Protein AF-A0A1A0KS79-F1 (afdb_monomer)

Secondary structure (DSSP, 8-state):
-----------SS--EEESSSHHHHHHHHHT--HHHHHTT-----HHHHTSS-THHHHHHHHHHTT-B-TTSPBP-EEEEE-SS-TT-EEEEE-----SS---S--S--PPP-------TTT-HHHHHHHHHTT-----

Solvent-accessible surface area (backbone atoms only — not comparable to full-atom values): 9026 Å² total; per-residue (Å²): 137,92,82,89,75,84,75,78,70,63,77,94,77,74,50,59,44,50,57,66,40,71,69,39,34,57,48,43,69,73,61,58,42,67,69,36,60,80,68,68,51,88,73,76,49,64,67,57,67,33,41,90,59,62,66,56,60,50,43,49,50,64,65,53,67,80,48,64,46,96,86,73,42,66,50,43,29,40,32,41,59,36,67,89,39,94,90,38,74,43,78,49,75,60,66,56,66,87,70,93,67,95,61,99,62,53,44,86,80,66,70,77,96,72,73,83,85,61,59,46,98,80,24,62,69,56,40,51,51,30,62,76,67,76,54,84,82,90,132

Sequence (139 aa):
MISDSSSSSEPTHGWFIDIEAASSLSAIARYAPIALVERGLREVTVAELRGGERWLTTAISTRIWQITLDDDSLAHGIAYGSRHGSEWDCWAIWLRRTGLAHTSNGLVTSADPGVEVLPPPINPALQAILTAYDLTVSW

pLDDT: mean 76.84, std 19.23, range [26.8, 94.25]

Nearest PDB structures (foldseek):
  8hkz-assembly1_L47A  TM=1.699E-01  e=6.341E+00  Sulfolobus acidocaldarius DSM 639

Foldseek 3Di:
DDDDDDDPPDPPDFAAAACQPPVNQVVCLVVPQVVCVVVVNNGDHLPNVQDPDCVRLVSSFVSCQPDQDPVRHGGQFHKHAHNVDRPDIDTDGDFDQPDDDPDPDTHPDDDDPDDPPDDCVVVVVVVVVCVVVVHDDDD

Mean predicted aligned error: 13.04 Å

Radius of gyration: 19.8 Å; Cα contacts (8 Å, |Δi|>4): 127; chains: 1; bounding box: 38×39×53 Å

Structure (mmCIF, N/CA/C/O backbone):
data_AF-A0A1A0KS79-F1
#
_entry.id   AF-A0A1A0KS79-F1
#
loop_
_atom_site.group_PDB
_atom_site.id
_atom_site.type_symbol
_atom_site.label_atom_id
_atom_site.label_alt_id
_atom_site.label_comp_id
_atom_site.label_asym_id
_atom_site.label_entity_id
_atom_site.label_seq_id
_atom_site.pdbx_PDB_ins_code
_atom_site.Cartn_x
_atom_site.Cartn_y
_atom_site.Cartn_z
_atom_site.occupancy
_atom_site.B_iso_or_equiv
_atom_site.auth_seq_id
_atom_site.auth_comp_id
_atom_site.auth_asym_id
_atom_site.auth_atom_id
_atom_site.pdbx_PDB_model_num
ATOM 1 N N . MET A 1 1 ? 2.526 -25.083 -32.896 1.00 29.92 1 MET A N 1
ATOM 2 C CA . MET A 1 1 ? 3.170 -23.903 -33.504 1.00 29.92 1 MET A CA 1
ATOM 3 C C . MET A 1 1 ? 3.365 -22.917 -32.370 1.00 29.92 1 MET A C 1
ATOM 5 O O . MET A 1 1 ? 2.388 -22.569 -31.726 1.00 29.92 1 MET A O 1
ATOM 9 N N . ILE A 1 2 ? 4.623 -22.675 -32.013 1.00 31.41 2 ILE A N 1
ATOM 10 C CA . ILE A 1 2 ? 5.057 -21.961 -30.808 1.00 31.41 2 ILE A CA 1
ATOM 11 C C . ILE A 1 2 ? 4.935 -20.457 -31.074 1.00 31.41 2 ILE A C 1
ATOM 13 O O . ILE A 1 2 ? 5.391 -19.983 -32.113 1.00 31.41 2 ILE A O 1
ATOM 17 N N . SER A 1 3 ? 4.328 -19.717 -30.152 1.00 26.80 3 SER A N 1
ATOM 18 C CA . SER A 1 3 ? 4.506 -18.270 -30.043 1.00 26.80 3 SER A CA 1
ATOM 19 C C . SER A 1 3 ? 4.800 -17.978 -28.582 1.00 26.80 3 SER A C 1
ATOM 21 O O . SER A 1 3 ? 3.937 -18.092 -27.717 1.00 26.80 3 SER A O 1
ATOM 23 N N . ASP A 1 4 ? 6.088 -17.755 -28.369 1.00 31.94 4 ASP A N 1
ATOM 24 C CA . ASP A 1 4 ? 6.752 -17.364 -27.142 1.00 31.94 4 ASP A CA 1
ATOM 25 C C . ASP A 1 4 ? 6.547 -15.853 -26.972 1.00 31.94 4 ASP A C 1
ATOM 27 O O . ASP A 1 4 ? 6.938 -15.074 -27.845 1.00 31.94 4 ASP A O 1
ATOM 31 N N . SER A 1 5 ? 5.864 -15.459 -25.900 1.00 33.66 5 SER A N 1
ATOM 32 C CA . SER A 1 5 ? 5.668 -14.065 -25.504 1.00 33.66 5 SER A CA 1
ATOM 33 C C . SER A 1 5 ? 6.207 -13.941 -24.087 1.00 33.66 5 SER A C 1
ATOM 35 O O . SER A 1 5 ? 5.586 -14.424 -23.140 1.00 33.66 5 SER A O 1
ATOM 37 N N . SER A 1 6 ? 7.396 -13.350 -23.996 1.00 32.66 6 SER A N 1
ATOM 38 C CA . SER A 1 6 ? 8.230 -13.189 -22.811 1.00 32.66 6 SER A CA 1
ATOM 39 C C . SER A 1 6 ? 7.435 -12.801 -21.569 1.00 32.66 6 SER A C 1
ATOM 41 O O . SER A 1 6 ? 6.722 -11.796 -21.543 1.00 32.66 6 SER A O 1
ATOM 43 N N . SER A 1 7 ? 7.561 -13.642 -20.543 1.00 34.69 7 SER A N 1
ATOM 44 C CA . SER A 1 7 ? 6.904 -13.475 -19.260 1.00 34.69 7 SER A CA 1
ATOM 45 C C . SER A 1 7 ? 7.482 -12.269 -18.527 1.00 34.69 7 SER A C 1
ATOM 47 O O . SER A 1 7 ? 8.639 -12.298 -18.111 1.00 34.69 7 SER A O 1
ATOM 49 N N . SER A 1 8 ? 6.650 -11.260 -18.270 1.00 33.38 8 SER A N 1
ATOM 50 C CA . SER A 1 8 ? 6.844 -10.408 -17.100 1.00 33.38 8 SER A CA 1
ATOM 51 C C . SER A 1 8 ? 6.959 -11.336 -15.891 1.00 33.38 8 SER A C 1
ATOM 53 O O . SER A 1 8 ? 6.011 -12.059 -15.578 1.00 33.38 8 SER A O 1
ATOM 55 N N . SER A 1 9 ? 8.133 -11.383 -15.271 1.00 37.31 9 SER A N 1
ATOM 56 C CA . SER A 1 9 ? 8.453 -12.208 -14.107 1.00 37.31 9 SER A CA 1
ATOM 57 C C . SER A 1 9 ? 7.722 -11.692 -12.866 1.00 37.31 9 SER A C 1
ATOM 59 O O . SER A 1 9 ? 8.321 -11.214 -11.903 1.00 37.31 9 SER A O 1
ATOM 61 N N . GLU A 1 10 ? 6.396 -11.800 -12.875 1.00 38.78 10 GLU A N 1
ATOM 62 C CA . GLU A 1 10 ? 5.644 -11.850 -11.634 1.00 38.78 10 GLU A CA 1
ATOM 63 C C . GLU A 1 10 ? 6.128 -13.069 -10.839 1.00 38.78 10 GLU A C 1
ATOM 65 O O . GLU A 1 10 ? 6.446 -14.115 -11.425 1.00 38.78 10 GLU A O 1
ATOM 70 N N . PRO A 1 11 ? 6.254 -12.957 -9.509 1.00 38.28 11 PRO A N 1
ATOM 71 C CA . PRO A 1 11 ? 6.691 -14.080 -8.703 1.00 38.28 11 PRO A CA 1
ATOM 72 C C . PRO A 1 11 ? 5.736 -15.257 -8.928 1.00 38.28 11 PRO A C 1
ATOM 74 O O . PRO A 1 11 ? 4.523 -15.125 -8.792 1.00 38.28 11 PRO A O 1
ATOM 77 N N . THR A 1 12 ? 6.309 -16.403 -9.298 1.00 42.12 12 THR A N 1
ATOM 78 C CA . THR A 1 12 ? 5.619 -17.528 -9.950 1.00 42.12 12 THR A CA 1
ATOM 79 C C . THR A 1 12 ? 4.431 -18.073 -9.147 1.00 42.12 12 THR A C 1
ATOM 81 O O . THR A 1 12 ? 3.518 -18.633 -9.742 1.00 42.12 12 THR A O 1
ATOM 84 N N . HIS A 1 13 ? 4.405 -17.868 -7.822 1.00 48.59 13 HIS A N 1
ATOM 85 C CA . HIS A 1 13 ? 3.298 -18.204 -6.921 1.00 48.59 13 HIS A CA 1
A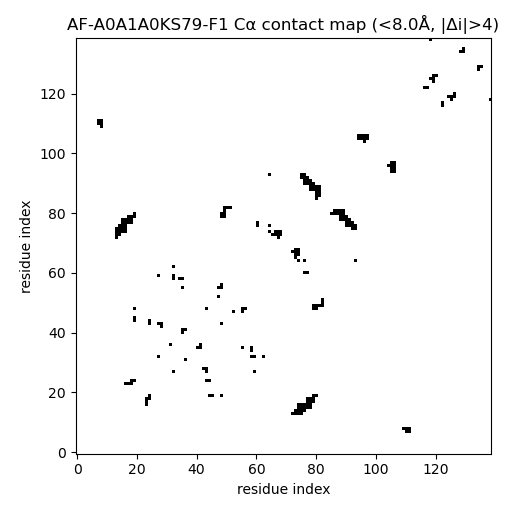TOM 86 C C . HIS A 1 13 ? 3.343 -17.353 -5.644 1.00 48.59 13 HIS A C 1
ATOM 88 O O . HIS A 1 13 ? 4.385 -17.333 -4.997 1.00 48.59 13 HIS A O 1
ATOM 94 N N . GLY A 1 14 ? 2.229 -16.733 -5.240 1.00 56.84 14 GLY A N 1
ATOM 95 C CA . GLY A 1 14 ? 2.020 -16.189 -3.889 1.00 56.84 14 GLY A CA 1
ATOM 96 C C . GLY A 1 14 ? 0.937 -15.109 -3.836 1.00 56.84 14 GLY A C 1
ATOM 97 O O . GLY A 1 14 ? 0.671 -14.428 -4.824 1.00 56.84 14 GLY A O 1
ATOM 98 N N . TRP A 1 15 ? 0.274 -14.981 -2.690 1.00 77.25 15 TRP A N 1
ATOM 99 C CA . TRP A 1 15 ? -0.930 -14.161 -2.553 1.00 77.25 15 TRP A CA 1
ATOM 100 C C . TRP A 1 15 ? -0.611 -12.700 -2.236 1.00 77.25 15 TRP A C 1
ATOM 102 O O . TRP A 1 15 ? 0.261 -12.403 -1.418 1.00 77.25 15 TRP A O 1
ATOM 112 N N . PHE A 1 16 ? -1.360 -11.779 -2.836 1.00 87.88 16 PHE A N 1
ATOM 113 C CA . PHE A 1 16 ? -1.421 -10.385 -2.401 1.00 87.88 16 PHE A CA 1
ATOM 114 C C . PHE A 1 16 ? -2.597 -10.208 -1.445 1.00 87.88 16 PHE A C 1
ATOM 116 O O . PHE A 1 16 ? -3.681 -10.737 -1.685 1.00 87.88 16 PHE A O 1
ATOM 123 N N . ILE A 1 17 ? -2.394 -9.449 -0.368 1.00 89.69 17 ILE A N 1
ATOM 124 C CA . ILE A 1 17 ? -3.485 -9.095 0.541 1.00 89.69 17 ILE A CA 1
ATOM 125 C C . ILE A 1 17 ? -4.264 -7.947 -0.095 1.00 89.69 17 ILE A C 1
ATOM 127 O O . ILE A 1 17 ? -3.754 -6.830 -0.188 1.00 89.69 17 ILE A O 1
ATOM 131 N N . ASP A 1 18 ? -5.501 -8.211 -0.505 1.00 92.62 18 ASP A N 1
ATOM 132 C CA . ASP A 1 18 ? -6.459 -7.154 -0.819 1.00 92.62 18 ASP A CA 1
ATOM 133 C C . ASP A 1 18 ? -6.812 -6.409 0.475 1.00 92.62 18 ASP A C 1
ATOM 135 O O . ASP A 1 18 ? -7.459 -6.965 1.368 1.00 92.62 18 ASP A O 1
ATOM 139 N N . ILE A 1 19 ? -6.353 -5.163 0.608 1.00 92.88 19 ILE A N 1
ATOM 140 C CA . ILE A 1 19 ? -6.597 -4.350 1.808 1.00 92.88 19 ILE A CA 1
ATOM 141 C C . ILE A 1 19 ? -7.946 -3.616 1.779 1.00 92.88 19 ILE A C 1
ATOM 143 O O . ILE A 1 19 ? -8.323 -3.035 2.797 1.00 92.88 19 ILE A O 1
ATOM 147 N N . GLU A 1 20 ? -8.682 -3.665 0.664 1.00 93.00 20 GLU A N 1
ATOM 148 C CA . GLU A 1 20 ? -10.051 -3.144 0.543 1.00 93.00 20 GLU A CA 1
ATOM 149 C C . GLU A 1 20 ? -11.116 -4.194 0.888 1.00 93.00 20 GLU A C 1
ATOM 151 O O . GLU A 1 20 ? -12.254 -3.835 1.202 1.00 93.00 20 GLU A O 1
ATOM 156 N N . ALA A 1 21 ? -10.754 -5.482 0.892 1.00 91.12 21 ALA A N 1
ATOM 157 C CA . ALA A 1 21 ? -11.644 -6.553 1.317 1.00 91.12 21 ALA A CA 1
ATOM 158 C C . ALA A 1 21 ? -12.218 -6.287 2.721 1.00 91.12 21 ALA A C 1
ATOM 160 O O . ALA A 1 21 ? -11.504 -5.908 3.655 1.00 91.12 21 ALA A O 1
ATOM 161 N N . ALA A 1 22 ? -13.514 -6.555 2.910 1.00 88.31 22 ALA A N 1
ATOM 162 C CA . ALA A 1 22 ? -14.203 -6.304 4.181 1.00 88.31 22 ALA A CA 1
ATOM 163 C C . ALA A 1 22 ? -13.542 -7.017 5.379 1.00 88.31 22 ALA A C 1
ATOM 165 O O . ALA A 1 22 ? -13.500 -6.481 6.492 1.00 88.31 22 ALA A O 1
ATOM 166 N N . SER A 1 23 ? -12.992 -8.214 5.155 1.00 86.69 23 SER A N 1
ATOM 167 C CA . SER A 1 23 ? -12.219 -8.969 6.146 1.00 86.69 23 SER A CA 1
ATOM 168 C C . SER A 1 23 ? -10.912 -8.262 6.521 1.00 86.69 23 SER A C 1
ATOM 170 O O . SER A 1 23 ? -10.611 -8.145 7.711 1.00 86.69 23 SER A O 1
ATOM 172 N N . SER A 1 24 ? -10.179 -7.737 5.538 1.00 89.62 24 SER A N 1
ATOM 173 C CA . SER A 1 24 ? -8.948 -6.967 5.739 1.00 89.62 24 SER A CA 1
ATOM 174 C C . SER A 1 24 ? -9.213 -5.665 6.482 1.00 89.62 24 SER A C 1
ATOM 176 O O . SER A 1 24 ? -8.551 -5.398 7.483 1.00 89.62 24 SER A O 1
ATOM 178 N N . LEU A 1 25 ? -10.234 -4.899 6.085 1.00 90.44 25 LEU A N 1
ATOM 179 C CA . LEU A 1 25 ? -10.642 -3.677 6.790 1.00 90.44 25 LEU A CA 1
ATOM 180 C C . LEU A 1 25 ? -11.021 -3.971 8.249 1.00 90.44 25 LEU A C 1
ATOM 182 O O . LEU A 1 25 ? -10.561 -3.291 9.165 1.00 90.44 25 LEU A O 1
ATOM 186 N N . SER A 1 26 ? -11.771 -5.050 8.489 1.00 87.25 26 SER A N 1
ATOM 187 C CA . SER A 1 26 ? -12.125 -5.497 9.844 1.00 87.25 26 SER A CA 1
ATOM 188 C C . SER A 1 26 ? -10.910 -5.935 10.674 1.00 87.25 26 SER A C 1
ATOM 190 O O . SER A 1 26 ? -10.920 -5.827 11.904 1.00 87.25 26 SER A O 1
ATOM 192 N N . ALA A 1 27 ? -9.874 -6.486 10.038 1.00 85.69 27 ALA A N 1
ATOM 193 C CA . ALA A 1 27 ? -8.625 -6.854 10.701 1.00 85.69 27 ALA A CA 1
ATOM 194 C C . ALA A 1 27 ? -7.772 -5.614 11.011 1.00 85.69 27 ALA A C 1
ATOM 196 O O . ALA A 1 27 ? -7.294 -5.468 12.135 1.00 85.69 27 ALA A O 1
ATOM 197 N N . ILE A 1 28 ? -7.648 -4.687 10.059 1.00 87.62 28 ILE A N 1
ATOM 198 C CA . ILE A 1 28 ? -6.934 -3.414 10.223 1.00 87.62 28 ILE A CA 1
ATOM 199 C C . ILE A 1 28 ? -7.585 -2.578 11.326 1.00 87.62 28 ILE A C 1
ATOM 201 O O . ILE A 1 28 ? -6.873 -2.062 12.178 1.00 87.62 28 ILE A O 1
ATOM 205 N N . ALA A 1 29 ? -8.916 -2.501 11.377 1.00 85.69 29 ALA A N 1
ATOM 206 C CA . ALA A 1 29 ? -9.631 -1.784 12.434 1.00 85.69 29 ALA A CA 1
ATOM 207 C C . ALA A 1 29 ? -9.338 -2.354 13.834 1.00 85.69 29 ALA A C 1
ATOM 209 O O . ALA A 1 29 ? -9.192 -1.604 14.797 1.00 85.69 29 ALA A O 1
ATOM 210 N N . ARG A 1 30 ? -9.199 -3.683 13.953 1.00 83.94 30 ARG A N 1
ATOM 211 C CA . ARG A 1 30 ? -8.844 -4.350 15.219 1.00 83.94 30 ARG A CA 1
ATOM 212 C C . ARG A 1 30 ? -7.372 -4.191 15.596 1.00 83.94 30 ARG A C 1
ATOM 214 O O . ARG A 1 30 ? -7.057 -4.131 16.781 1.00 83.94 30 ARG A O 1
ATOM 221 N N . TYR A 1 31 ? -6.482 -4.119 14.611 1.00 80.62 31 TYR A N 1
ATOM 222 C CA . TYR A 1 31 ? -5.029 -4.082 14.800 1.00 80.62 31 TYR A CA 1
ATOM 223 C C . TYR A 1 31 ? -4.395 -2.858 14.135 1.00 80.62 31 TYR A C 1
ATOM 225 O O . TYR A 1 31 ? -3.379 -2.970 13.440 1.00 80.62 31 TYR A O 1
ATOM 233 N N . ALA A 1 32 ? -5.003 -1.693 14.362 1.00 81.12 32 ALA A N 1
ATOM 234 C CA . ALA A 1 32 ? -4.669 -0.453 13.677 1.00 81.12 32 ALA A CA 1
ATOM 235 C C . ALA A 1 32 ? -3.165 -0.121 13.774 1.00 81.12 32 ALA A C 1
ATOM 237 O O . ALA A 1 32 ? -2.611 -0.101 14.879 1.00 81.12 32 ALA A O 1
ATOM 238 N N . PRO A 1 33 ? -2.478 0.153 12.643 1.00 82.88 33 PRO A N 1
ATOM 239 C CA . PRO A 1 33 ? -1.154 0.767 12.655 1.00 82.88 33 PRO A CA 1
ATOM 240 C C . PRO A 1 33 ? -1.088 1.982 13.591 1.00 82.88 33 PRO A C 1
ATOM 242 O O . PRO A 1 33 ? -1.964 2.841 13.546 1.00 82.88 33 PRO A O 1
ATOM 245 N N . ILE A 1 34 ? -0.020 2.109 14.387 1.00 83.75 34 ILE A N 1
ATOM 246 C CA . ILE A 1 34 ? 0.134 3.228 15.339 1.00 83.75 34 ILE A CA 1
ATOM 247 C C . ILE A 1 34 ? 0.052 4.603 14.655 1.00 83.75 34 ILE A C 1
ATOM 249 O O . ILE A 1 34 ? -0.556 5.527 15.186 1.00 83.75 34 ILE A O 1
ATOM 253 N N . ALA A 1 35 ? 0.547 4.693 13.416 1.00 85.31 35 ALA A N 1
ATOM 254 C CA . ALA A 1 35 ? 0.491 5.897 12.594 1.00 85.31 35 ALA A CA 1
ATOM 255 C C . ALA A 1 35 ? -0.944 6.384 12.302 1.00 85.31 35 ALA A C 1
ATOM 257 O O . ALA A 1 35 ? -1.141 7.574 12.068 1.00 85.31 35 ALA A O 1
ATOM 258 N N . LEU A 1 36 ? -1.950 5.496 12.317 1.00 84.19 36 LEU A N 1
ATOM 259 C CA . LEU A 1 36 ? -3.362 5.883 12.197 1.00 84.19 36 LEU A CA 1
ATOM 260 C C . LEU A 1 36 ? -3.821 6.655 13.430 1.00 84.19 36 LEU A C 1
ATOM 262 O O . LEU A 1 36 ? -4.437 7.713 13.308 1.00 84.19 36 LEU A O 1
ATOM 266 N N . VAL A 1 37 ? -3.473 6.135 14.610 1.00 81.69 37 VAL A N 1
ATOM 267 C CA . VAL A 1 37 ? -3.825 6.725 15.906 1.00 81.69 37 VAL A CA 1
ATOM 268 C C . VAL A 1 37 ? -3.167 8.093 16.052 1.00 81.69 37 VAL A C 1
ATOM 270 O O . VAL A 1 37 ? -3.842 9.067 16.375 1.00 81.69 37 VAL A O 1
ATOM 273 N N . GLU A 1 38 ? -1.873 8.188 15.740 1.00 86.94 38 GLU A N 1
ATOM 274 C CA . GLU A 1 38 ? -1.107 9.441 15.799 1.00 86.94 38 GLU A CA 1
ATOM 275 C C . GLU A 1 38 ? -1.660 10.525 14.865 1.00 86.94 38 GLU A C 1
ATOM 277 O O . GLU A 1 38 ? -1.560 11.714 15.163 1.00 86.94 38 GLU A O 1
ATOM 282 N N . ARG A 1 39 ? -2.275 10.126 13.747 1.00 87.19 39 ARG A N 1
ATOM 283 C CA . ARG A 1 39 ? -2.884 11.038 12.767 1.00 87.19 39 ARG A CA 1
ATOM 284 C C . ARG A 1 39 ? -4.388 11.236 12.967 1.00 87.19 39 ARG A C 1
ATOM 286 O O . ARG A 1 39 ? -5.025 11.893 12.150 1.00 87.19 39 ARG A O 1
ATOM 293 N N . GLY A 1 40 ? -4.956 10.693 14.045 1.00 84.50 40 GLY A N 1
ATOM 294 C CA . GLY A 1 40 ? -6.367 10.857 14.396 1.00 84.50 40 GLY A CA 1
ATOM 295 C C . GLY A 1 40 ? -7.348 10.141 13.463 1.00 84.50 40 GLY A C 1
ATOM 296 O O . GLY A 1 40 ? -8.542 10.448 13.497 1.00 84.50 40 GLY A O 1
ATOM 297 N N . LEU A 1 41 ? -6.879 9.193 12.644 1.00 84.12 41 LEU A N 1
ATOM 298 C CA . LEU A 1 41 ? -7.743 8.408 11.766 1.00 84.12 41 LEU A CA 1
ATOM 299 C C . LEU A 1 41 ? -8.424 7.308 12.591 1.00 84.12 41 LEU A C 1
ATOM 301 O O . LEU A 1 41 ? -7.766 6.396 13.091 1.00 84.12 41 LEU A O 1
ATOM 305 N N . ARG A 1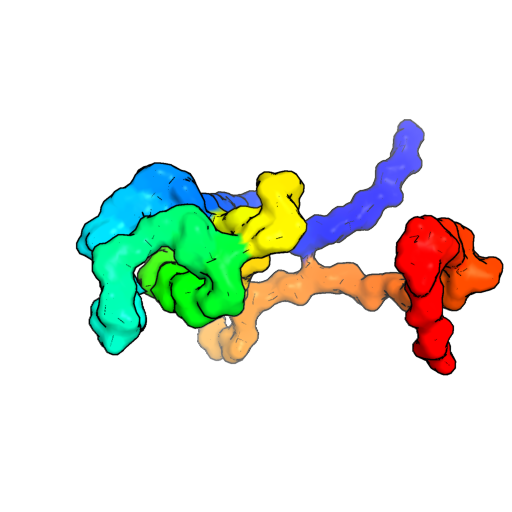 42 ? -9.743 7.419 12.772 1.00 79.00 42 ARG A N 1
ATOM 306 C CA . ARG A 1 42 ? -10.522 6.499 13.624 1.00 79.00 42 ARG A CA 1
ATOM 307 C C . ARG A 1 42 ? -10.904 5.203 12.921 1.00 79.00 42 ARG A C 1
ATOM 309 O O . ARG A 1 42 ? -11.055 4.181 13.578 1.00 79.00 42 ARG A O 1
ATOM 316 N N . GLU A 1 43 ? -11.069 5.264 11.609 1.00 82.81 43 GLU A N 1
ATOM 317 C CA . GLU A 1 43 ? -11.506 4.155 10.776 1.00 82.81 43 GLU A CA 1
ATOM 318 C C . GLU A 1 43 ? -10.827 4.264 9.413 1.00 82.81 43 GLU A C 1
ATOM 320 O O . GLU A 1 43 ? -10.593 5.367 8.920 1.00 82.81 43 GLU A O 1
ATOM 325 N N . VAL A 1 44 ? -10.484 3.115 8.836 1.00 88.88 44 VAL A N 1
ATOM 326 C CA . VAL A 1 44 ? -9.963 3.012 7.473 1.00 88.88 44 VAL A CA 1
ATOM 327 C C . VAL A 1 44 ? -11.097 2.505 6.596 1.00 88.88 44 VAL A C 1
ATOM 329 O O . VAL A 1 44 ? -11.568 1.389 6.810 1.00 88.88 44 VAL A O 1
ATOM 332 N N . THR A 1 45 ? -11.517 3.292 5.606 1.00 91.12 45 THR A N 1
ATOM 333 C CA . THR A 1 45 ? -12.466 2.847 4.580 1.00 91.12 45 THR A CA 1
ATOM 334 C C . THR A 1 45 ? -11.798 2.788 3.207 1.00 91.12 45 THR A C 1
ATOM 336 O O . THR A 1 45 ? -10.674 3.259 3.009 1.00 91.12 45 THR A O 1
ATOM 339 N N . VAL A 1 46 ? -12.515 2.240 2.223 1.00 91.00 46 VAL A N 1
ATOM 340 C CA . VAL A 1 46 ? -12.093 2.257 0.814 1.00 91.00 46 VAL A CA 1
ATOM 341 C C . VAL A 1 46 ? -11.829 3.689 0.326 1.00 91.00 46 VAL A C 1
ATOM 343 O O . VAL A 1 46 ? -10.902 3.910 -0.452 1.00 91.00 46 VAL A O 1
ATOM 346 N N . ALA A 1 47 ? -12.584 4.682 0.811 1.00 90.44 47 ALA A N 1
ATOM 347 C CA . ALA A 1 47 ? -12.390 6.075 0.419 1.00 90.44 47 ALA A CA 1
ATOM 348 C C . ALA A 1 47 ? -11.022 6.613 0.866 1.00 90.44 47 ALA A C 1
ATOM 350 O O . ALA A 1 47 ? -10.340 7.276 0.082 1.00 90.44 47 ALA A O 1
ATOM 351 N N . GLU A 1 48 ? -10.583 6.289 2.087 1.00 91.12 48 GLU A N 1
ATOM 352 C CA . GLU A 1 48 ? -9.251 6.674 2.557 1.00 91.12 48 GLU A CA 1
ATOM 353 C C . GLU A 1 48 ? -8.143 5.925 1.803 1.00 91.12 48 GLU A C 1
ATOM 355 O O . GLU A 1 48 ? -7.142 6.542 1.432 1.00 91.12 48 GLU A O 1
ATOM 360 N N . LEU A 1 49 ? -8.321 4.628 1.521 1.00 90.88 49 LEU A N 1
ATOM 361 C CA . LEU A 1 49 ? -7.341 3.818 0.777 1.00 90.88 49 LEU A CA 1
ATOM 362 C C . LEU A 1 49 ? -7.129 4.315 -0.660 1.00 90.88 49 LEU A C 1
ATOM 364 O O . LEU A 1 49 ? -5.996 4.358 -1.151 1.00 90.88 49 LEU A O 1
ATOM 368 N N . ARG A 1 50 ? -8.205 4.769 -1.306 1.00 92.19 50 ARG A N 1
ATOM 369 C CA . ARG A 1 50 ? -8.177 5.390 -2.639 1.00 92.19 50 ARG A CA 1
ATOM 370 C C . ARG A 1 50 ? -7.910 6.898 -2.595 1.00 92.19 50 ARG A C 1
ATOM 372 O O . ARG A 1 50 ? -7.939 7.567 -3.628 1.00 92.19 50 ARG A O 1
ATOM 379 N N . GLY A 1 51 ? -7.629 7.446 -1.416 1.00 88.69 51 GLY A N 1
ATOM 380 C CA . GLY A 1 51 ? -7.279 8.845 -1.215 1.00 88.69 51 GLY A CA 1
ATOM 381 C C . GLY A 1 51 ? -5.926 9.227 -1.826 1.00 88.69 51 GLY A C 1
ATOM 382 O O . GLY A 1 51 ? -5.177 8.411 -2.362 1.00 88.69 51 GLY A O 1
ATOM 383 N N . GLY A 1 52 ? -5.591 10.517 -1.752 1.00 85.00 52 GLY A N 1
ATOM 384 C CA . GLY A 1 52 ? -4.295 11.018 -2.234 1.00 85.00 52 GLY A CA 1
ATOM 385 C C . GLY A 1 52 ? -3.114 10.701 -1.329 1.00 85.00 52 GLY A C 1
ATOM 386 O O . GLY A 1 52 ? -1.967 10.705 -1.768 1.00 85.00 52 GLY A O 1
ATOM 387 N N . GLU A 1 53 ? -3.403 10.416 -0.069 1.00 86.31 53 GLU A N 1
ATOM 388 C CA . GLU A 1 53 ? -2.415 10.314 0.987 1.00 86.31 53 GLU A CA 1
ATOM 389 C C . GLU A 1 53 ? -1.853 8.891 1.085 1.00 86.31 53 GLU A C 1
ATOM 391 O O . GLU A 1 53 ? -2.378 8.029 1.789 1.00 86.31 53 GLU A O 1
ATOM 396 N N . ARG A 1 54 ? -0.735 8.636 0.395 1.00 88.62 54 ARG A N 1
ATOM 397 C CA . ARG A 1 54 ? -0.112 7.297 0.325 1.00 88.62 54 ARG A CA 1
ATOM 398 C C . ARG A 1 54 ? 0.545 6.824 1.619 1.00 88.62 54 ARG A C 1
ATOM 400 O O . ARG A 1 54 ? 0.915 5.657 1.727 1.00 88.62 54 ARG A O 1
ATOM 407 N N . TRP A 1 55 ? 0.657 7.685 2.631 1.00 90.44 55 TRP A N 1
ATOM 408 C CA . TRP A 1 55 ? 1.156 7.263 3.940 1.00 90.44 55 TRP A CA 1
ATOM 409 C C . TRP A 1 55 ? 0.274 6.168 4.557 1.00 90.44 55 TRP A C 1
ATOM 411 O O . TRP A 1 55 ? 0.796 5.311 5.264 1.00 90.44 55 TRP A O 1
ATOM 421 N N . LEU A 1 56 ? -1.034 6.167 4.268 1.00 91.19 56 LEU A N 1
ATOM 422 C CA . LEU A 1 56 ? -1.984 5.205 4.818 1.00 91.19 56 LEU A CA 1
ATOM 423 C C . LEU A 1 56 ? -1.723 3.787 4.302 1.00 91.19 56 LEU A C 1
ATOM 425 O O . LEU A 1 56 ? -1.524 2.864 5.092 1.00 91.19 56 LEU A O 1
ATOM 429 N N . THR A 1 57 ? -1.660 3.624 2.979 1.00 92.38 57 THR A N 1
ATOM 430 C CA . THR A 1 57 ? -1.354 2.340 2.332 1.00 92.38 57 THR A CA 1
ATOM 431 C C . THR A 1 57 ? 0.024 1.832 2.754 1.00 92.38 57 THR A C 1
ATOM 433 O O . THR A 1 57 ? 0.185 0.646 3.033 1.00 92.38 57 THR A O 1
ATOM 436 N N . THR A 1 58 ? 1.003 2.730 2.909 1.00 91.88 58 THR A N 1
ATOM 437 C CA . THR A 1 58 ? 2.344 2.392 3.411 1.00 91.88 58 THR A CA 1
ATOM 438 C C . THR A 1 58 ? 2.326 1.949 4.875 1.00 91.88 58 THR A C 1
ATOM 440 O O . THR A 1 58 ? 2.975 0.962 5.222 1.00 91.88 58 THR A O 1
ATOM 443 N N . ALA A 1 59 ? 1.582 2.634 5.746 1.00 91.88 59 ALA A N 1
ATOM 444 C CA . ALA A 1 59 ? 1.474 2.285 7.161 1.00 91.88 59 ALA A CA 1
ATOM 445 C C . ALA A 1 59 ? 0.796 0.922 7.359 1.00 91.88 59 ALA A C 1
ATOM 447 O O . ALA A 1 59 ? 1.276 0.104 8.146 1.00 91.88 59 ALA A O 1
ATOM 448 N N . ILE A 1 60 ? -0.277 0.656 6.607 1.00 91.88 60 ILE A N 1
ATOM 449 C CA . ILE A 1 60 ? -0.955 -0.645 6.592 1.00 91.88 60 ILE A CA 1
ATOM 450 C C . ILE A 1 60 ? 0.000 -1.724 6.081 1.00 91.88 60 ILE A C 1
ATOM 452 O O . ILE A 1 60 ? 0.228 -2.703 6.787 1.00 91.88 60 ILE A O 1
ATOM 456 N N . SER A 1 61 ? 0.625 -1.509 4.918 1.00 91.69 61 SER A N 1
ATOM 457 C CA . SER A 1 61 ? 1.598 -2.437 4.325 1.00 91.69 61 SER A CA 1
ATOM 458 C C . SER A 1 61 ? 2.727 -2.786 5.300 1.00 91.69 61 SER A C 1
ATOM 460 O O . SER A 1 61 ? 3.031 -3.955 5.519 1.00 91.69 61 SER A O 1
ATOM 462 N N . THR A 1 62 ? 3.295 -1.779 5.966 1.00 88.75 62 THR A N 1
ATOM 463 C CA . THR A 1 62 ? 4.369 -1.960 6.954 1.00 88.75 62 THR A CA 1
ATOM 464 C C . THR A 1 62 ? 3.901 -2.786 8.146 1.00 88.75 62 THR A C 1
ATOM 466 O O . THR A 1 62 ? 4.641 -3.628 8.652 1.00 88.75 62 THR A O 1
ATOM 469 N N . ARG A 1 63 ? 2.664 -2.5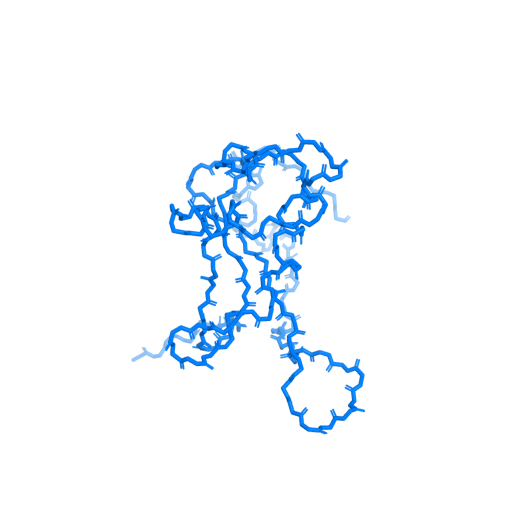69 8.604 1.00 87.38 63 ARG A N 1
ATOM 470 C CA . ARG A 1 63 ? 2.111 -3.284 9.755 1.00 87.38 63 ARG A CA 1
ATOM 471 C C . ARG A 1 63 ? 1.883 -4.764 9.462 1.00 87.38 63 ARG A C 1
ATOM 473 O O . ARG A 1 63 ? 2.125 -5.584 10.343 1.00 87.38 63 ARG A O 1
ATOM 480 N N . ILE A 1 64 ? 1.413 -5.090 8.262 1.00 86.62 64 ILE A N 1
ATOM 481 C CA . ILE A 1 64 ? 0.975 -6.448 7.919 1.00 86.62 64 ILE A CA 1
ATOM 482 C C . ILE A 1 64 ? 2.054 -7.291 7.224 1.00 86.62 64 ILE A C 1
ATOM 484 O O . ILE A 1 64 ? 1.821 -8.460 6.939 1.00 86.62 64 ILE A O 1
ATOM 488 N N . TRP A 1 65 ? 3.250 -6.740 6.993 1.00 85.88 65 TRP A N 1
ATOM 489 C CA . TRP A 1 65 ? 4.308 -7.401 6.214 1.00 85.88 65 TRP A CA 1
ATOM 490 C C . TRP A 1 65 ? 4.788 -8.751 6.786 1.00 85.88 65 TRP A C 1
ATOM 492 O O . TRP A 1 65 ? 5.330 -9.573 6.047 1.00 85.88 65 TRP A O 1
ATOM 502 N N . GLN A 1 66 ? 4.606 -8.988 8.088 1.00 81.00 66 GLN A N 1
ATOM 503 C CA . GLN A 1 66 ? 4.989 -10.225 8.787 1.00 81.00 66 GLN A CA 1
ATOM 504 C C . GLN A 1 66 ? 3.832 -11.206 8.993 1.00 81.00 66 GLN A C 1
ATOM 506 O O . GLN A 1 66 ? 4.028 -12.222 9.655 1.00 81.00 66 GLN A O 1
ATOM 511 N N . ILE A 1 67 ? 2.636 -10.911 8.478 1.00 79.88 67 ILE A N 1
ATOM 512 C CA . ILE A 1 67 ? 1.495 -11.813 8.630 1.00 79.88 67 ILE A CA 1
ATOM 513 C C . ILE A 1 67 ? 1.712 -13.056 7.768 1.00 79.88 67 ILE A C 1
ATOM 515 O O . ILE A 1 67 ? 1.958 -12.961 6.563 1.00 79.88 67 ILE A O 1
ATOM 519 N N . THR A 1 68 ? 1.585 -14.209 8.414 1.00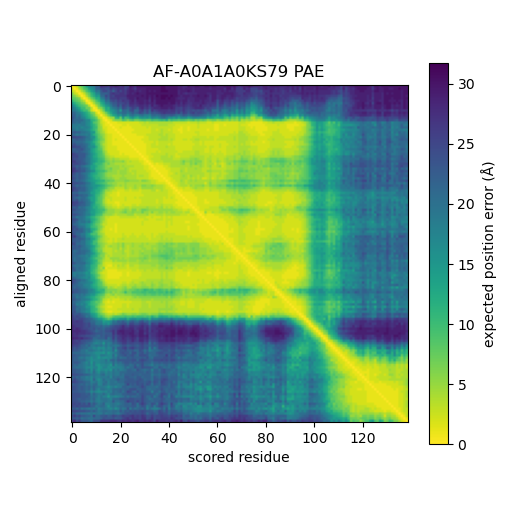 80.31 68 THR A N 1
ATOM 520 C CA . THR A 1 68 ? 1.472 -15.508 7.761 1.00 80.31 68 THR A CA 1
ATOM 521 C C . THR A 1 68 ? 0.016 -15.756 7.363 1.00 80.31 68 THR A C 1
ATOM 523 O O . THR A 1 68 ? -0.900 -15.452 8.132 1.00 80.31 68 THR A O 1
ATOM 526 N N . LEU A 1 69 ? -0.190 -16.269 6.155 1.00 79.00 69 LE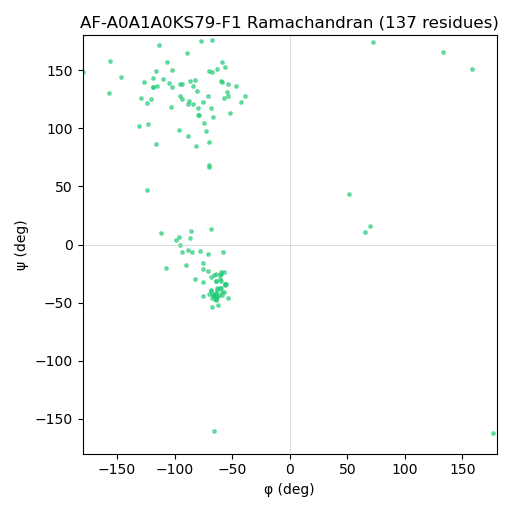U A N 1
ATOM 527 C CA . LEU A 1 69 ? -1.487 -16.663 5.616 1.00 79.00 69 LEU A CA 1
ATOM 528 C C . LEU A 1 69 ? -1.950 -18.005 6.203 1.00 79.00 69 LEU A C 1
ATOM 530 O O . LEU A 1 69 ? -1.241 -18.652 6.973 1.00 79.00 69 LEU A O 1
ATOM 534 N N . ASP A 1 70 ? -3.169 -18.412 5.861 1.00 77.44 70 ASP A N 1
ATOM 535 C CA . ASP A 1 70 ? -3.783 -19.666 6.311 1.00 77.44 70 ASP A CA 1
ATOM 536 C C . ASP A 1 70 ? -3.054 -20.924 5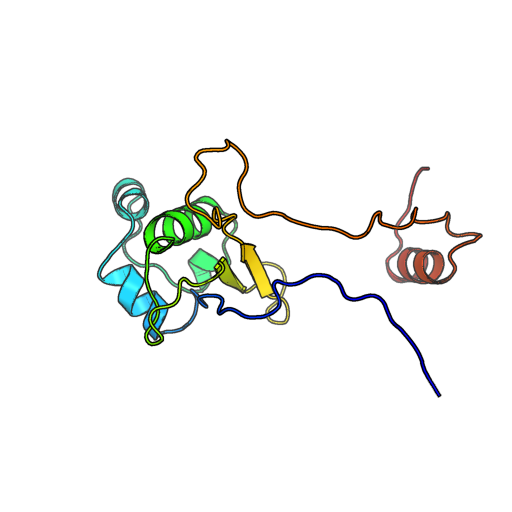.812 1.00 77.44 70 ASP A C 1
ATOM 538 O O . ASP A 1 70 ? -3.092 -21.959 6.477 1.00 77.44 70 ASP A O 1
ATOM 542 N N . ASP A 1 71 ? -2.349 -20.818 4.687 1.00 76.31 71 ASP A N 1
ATOM 543 C CA . ASP A 1 71 ? -1.476 -21.850 4.120 1.00 76.31 71 ASP A CA 1
ATOM 544 C C . ASP A 1 71 ? -0.039 -21.848 4.686 1.00 76.31 71 ASP A C 1
ATOM 546 O O . ASP A 1 71 ? 0.839 -22.522 4.146 1.00 76.31 71 ASP A O 1
ATOM 550 N N . ASP A 1 72 ? 0.203 -21.108 5.774 1.00 73.94 72 ASP A N 1
ATOM 551 C CA . ASP A 1 72 ? 1.507 -20.920 6.429 1.00 73.94 72 ASP A CA 1
ATOM 552 C C . ASP A 1 72 ? 2.554 -20.172 5.566 1.00 73.94 72 ASP A C 1
ATOM 554 O O . ASP A 1 72 ? 3.732 -20.072 5.920 1.00 73.94 72 ASP A O 1
ATOM 558 N N . SER A 1 73 ? 2.138 -19.589 4.433 1.00 74.19 73 SER A N 1
ATOM 559 C CA . SER A 1 73 ? 3.001 -18.773 3.575 1.00 74.19 73 SER A CA 1
ATOM 560 C C . SER A 1 73 ? 2.996 -17.289 3.967 1.00 74.19 73 SER A C 1
ATOM 562 O O . SER A 1 73 ? 2.143 -16.803 4.708 1.00 74.19 73 SER A O 1
ATOM 564 N N . LEU A 1 74 ? 3.965 -16.523 3.455 1.00 81.56 74 LEU A N 1
ATOM 565 C CA . LEU A 1 74 ? 3.965 -15.062 3.564 1.00 81.56 74 LEU A CA 1
ATOM 566 C C . LEU A 1 74 ? 3.363 -14.447 2.298 1.00 81.56 74 LEU A C 1
ATOM 568 O O . LEU A 1 74 ? 3.859 -14.688 1.198 1.00 81.56 74 LEU A O 1
ATOM 572 N N . ALA A 1 75 ? 2.374 -13.567 2.454 1.00 83.94 75 ALA A N 1
ATOM 573 C CA . ALA A 1 75 ? 1.807 -12.811 1.334 1.00 83.94 75 ALA A CA 1
ATOM 574 C C . ALA A 1 75 ? 2.868 -11.961 0.630 1.00 83.94 75 ALA A C 1
ATOM 576 O O . ALA A 1 75 ? 3.652 -11.319 1.312 1.00 83.94 75 ALA A O 1
ATOM 577 N N . HIS A 1 76 ? 2.891 -11.857 -0.694 1.00 84.31 76 HIS A N 1
ATOM 578 C CA . HIS A 1 76 ? 3.903 -11.110 -1.459 1.00 84.31 76 HIS A CA 1
ATOM 579 C C . HIS A 1 76 ? 3.826 -9.589 -1.339 1.00 84.31 76 HIS A C 1
ATOM 581 O O . HIS A 1 76 ? 4.825 -8.894 -1.537 1.00 84.31 76 HIS A O 1
ATOM 587 N N . GLY A 1 77 ? 2.659 -9.068 -0.993 1.00 89.00 77 GLY A N 1
ATOM 588 C CA . GLY A 1 77 ? 2.412 -7.641 -0.980 1.00 89.00 77 GLY A CA 1
ATOM 589 C C . GLY A 1 77 ? 0.972 -7.321 -0.631 1.00 89.00 77 GLY A C 1
ATOM 590 O O . GLY A 1 77 ? 0.229 -8.171 -0.135 1.00 89.00 77 GLY A O 1
ATOM 591 N N . ILE A 1 78 ? 0.584 -6.093 -0.953 1.00 92.44 78 ILE A N 1
ATOM 592 C CA . ILE A 1 78 ? -0.800 -5.629 -0.883 1.00 92.44 78 ILE A CA 1
ATOM 593 C C . ILE A 1 78 ? -1.323 -5.257 -2.267 1.00 92.44 78 ILE A C 1
ATOM 595 O O . ILE A 1 78 ? -0.561 -4.779 -3.111 1.00 92.44 78 ILE A O 1
ATOM 599 N N . ALA A 1 79 ? -2.625 -5.438 -2.455 1.00 93.25 79 ALA A N 1
ATOM 600 C CA . ALA A 1 79 ? -3.393 -4.923 -3.579 1.00 93.25 79 ALA A CA 1
ATOM 601 C C . ALA A 1 79 ? -4.478 -3.967 -3.056 1.00 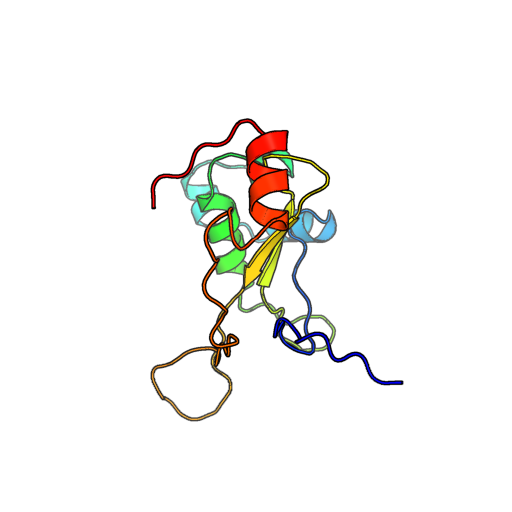93.25 79 ALA A C 1
ATOM 603 O O . ALA A 1 79 ? -5.018 -4.173 -1.967 1.00 93.25 79 ALA A O 1
ATOM 604 N N . TYR A 1 80 ? -4.749 -2.896 -3.796 1.00 92.69 80 TYR A N 1
ATOM 605 C CA . TYR A 1 80 ? -5.787 -1.907 -3.490 1.00 92.69 80 TYR A CA 1
ATOM 606 C C . TYR A 1 80 ? -6.212 -1.186 -4.767 1.00 92.69 80 TYR A C 1
ATOM 608 O O . TYR A 1 80 ? -5.444 -1.116 -5.723 1.00 92.69 80 TYR A O 1
ATOM 616 N N . GLY A 1 81 ? -7.404 -0.603 -4.785 1.00 91.38 81 GLY A N 1
ATOM 617 C CA . GLY A 1 81 ? -7.915 0.081 -5.959 1.00 91.38 81 GLY A CA 1
ATOM 618 C C . GLY A 1 81 ? -7.184 1.389 -6.251 1.00 91.38 81 GLY A C 1
ATOM 619 O O . GLY A 1 81 ? -6.723 2.118 -5.364 1.00 91.38 81 GLY A O 1
ATOM 620 N N . SER A 1 82 ? -7.111 1.728 -7.531 1.00 89.56 82 SER A N 1
ATOM 621 C CA . SER A 1 82 ? -6.581 3.007 -7.976 1.00 89.56 82 SER A CA 1
ATOM 622 C C . SER A 1 82 ? -7.489 4.160 -7.557 1.00 89.56 82 SER A C 1
ATOM 624 O O . SER A 1 82 ? -8.718 4.074 -7.523 1.00 89.56 82 SER A O 1
ATOM 626 N N . ARG A 1 83 ? -6.858 5.309 -7.309 1.00 89.81 83 ARG A N 1
ATOM 627 C CA . ARG A 1 83 ? -7.559 6.586 -7.124 1.00 89.81 83 ARG A CA 1
ATOM 628 C C . ARG A 1 83 ? -8.201 7.084 -8.421 1.00 89.81 83 ARG A C 1
ATOM 630 O O . ARG A 1 83 ? -9.158 7.849 -8.377 1.00 89.81 83 ARG A O 1
ATOM 637 N N . HIS A 1 84 ? -7.626 6.715 -9.562 1.00 87.75 84 HIS A N 1
ATOM 638 C CA . HIS A 1 84 ? -7.940 7.315 -10.858 1.00 87.75 84 HIS A CA 1
ATOM 639 C C . HIS A 1 84 ? -9.019 6.564 -11.648 1.00 87.75 84 HIS A C 1
ATOM 641 O O . HIS A 1 84 ? -9.456 7.069 -12.675 1.00 87.75 84 HIS A O 1
ATOM 647 N N . GLY A 1 85 ? -9.473 5.405 -11.169 1.00 79.44 85 GLY A N 1
ATOM 648 C CA . GLY A 1 85 ? -10.530 4.619 -11.802 1.00 79.44 85 GLY A CA 1
ATOM 649 C C . GLY A 1 85 ? -10.823 3.357 -10.999 1.00 79.44 85 GLY A C 1
ATOM 650 O O . GLY A 1 85 ? -9.938 2.824 -10.333 1.00 79.44 85 GLY A O 1
ATOM 651 N N . SER A 1 86 ? -12.074 2.901 -11.026 1.00 79.75 86 SER A N 1
ATOM 652 C CA . SER A 1 86 ? -12.508 1.688 -10.316 1.00 79.75 86 SER A CA 1
ATOM 653 C C . SER A 1 86 ? -12.068 0.394 -10.993 1.00 79.75 86 SER A C 1
ATOM 655 O O . SER A 1 86 ? -12.130 -0.661 -10.377 1.00 79.75 86 SER A O 1
ATOM 657 N N . GLU A 1 87 ? -11.661 0.492 -12.251 1.00 84.94 87 GLU A N 1
ATOM 658 C CA . GLU A 1 87 ? -11.220 -0.595 -13.116 1.00 84.94 87 GLU A CA 1
ATOM 659 C C . GLU A 1 87 ? -9.718 -0.894 -13.011 1.00 84.94 87 GLU A C 1
ATOM 661 O O . GLU A 1 87 ? -9.243 -1.842 -13.629 1.00 84.94 87 GLU A O 1
ATOM 666 N N . TRP A 1 88 ? -8.977 -0.091 -12.244 1.00 85.00 88 TRP A N 1
ATOM 667 C CA . TRP A 1 88 ? -7.536 -0.238 -12.074 1.00 85.00 88 TRP A CA 1
ATOM 668 C C . TRP A 1 88 ? -7.194 -0.583 -10.638 1.00 85.00 88 TRP A C 1
ATOM 670 O O . TRP A 1 88 ? -7.657 0.081 -9.710 1.00 85.00 88 TRP A O 1
ATOM 680 N N . ASP A 1 89 ? -6.281 -1.530 -10.481 1.00 88.75 89 ASP A N 1
ATOM 681 C CA . ASP A 1 89 ? -5.689 -1.883 -9.201 1.00 88.75 89 ASP A CA 1
ATOM 682 C C . ASP A 1 89 ? -4.244 -1.386 -9.111 1.00 88.75 89 ASP A C 1
ATOM 684 O O . ASP A 1 89 ? -3.573 -1.084 -10.101 1.00 88.75 89 ASP A O 1
ATOM 688 N N . CYS A 1 90 ? -3.787 -1.232 -7.879 1.00 90.81 90 CYS A N 1
ATOM 689 C CA . CYS A 1 90 ? -2.435 -0.875 -7.502 1.00 90.81 90 CYS A CA 1
ATOM 690 C C . CYS A 1 90 ? -1.858 -2.010 -6.660 1.00 90.81 90 CYS A C 1
ATOM 692 O O . CYS A 1 90 ? -2.491 -2.485 -5.716 1.00 90.81 90 CYS A O 1
ATOM 694 N N . TRP A 1 91 ? -0.614 -2.380 -6.951 1.00 90.75 91 TRP A N 1
ATOM 695 C CA . TRP A 1 91 ? 0.110 -3.416 -6.221 1.00 90.75 91 TRP A CA 1
ATOM 696 C C . TRP A 1 91 ? 1.354 -2.824 -5.571 1.00 90.75 91 TRP A C 1
ATOM 698 O O . TRP A 1 91 ? 2.095 -2.059 -6.191 1.00 90.75 91 TRP A O 1
ATOM 708 N N . ALA A 1 92 ? 1.596 -3.186 -4.314 1.00 89.56 92 ALA A N 1
ATOM 709 C CA . ALA A 1 92 ? 2.844 -2.884 -3.624 1.00 89.56 92 ALA A CA 1
ATOM 710 C C . ALA A 1 92 ? 3.467 -4.185 -3.118 1.00 89.56 92 ALA A C 1
ATOM 712 O O . ALA A 1 92 ? 2.845 -4.921 -2.354 1.00 89.56 92 ALA A O 1
ATOM 713 N N . ILE A 1 93 ? 4.696 -4.457 -3.552 1.00 87.00 93 ILE A N 1
ATOM 714 C CA . ILE A 1 93 ? 5.393 -5.728 -3.331 1.00 87.00 93 ILE A CA 1
ATOM 715 C C . ILE A 1 93 ? 6.413 -5.570 -2.200 1.00 87.00 93 ILE A C 1
ATOM 717 O O . ILE A 1 93 ? 7.185 -4.609 -2.178 1.00 87.00 93 ILE A O 1
ATOM 721 N N . TRP A 1 94 ? 6.461 -6.535 -1.279 1.00 85.62 94 TRP A N 1
ATOM 722 C CA . TRP A 1 94 ? 7.536 -6.625 -0.293 1.00 85.62 94 TRP A CA 1
ATOM 723 C C . TRP A 1 94 ? 8.712 -7.420 -0.848 1.00 85.62 94 TRP A C 1
ATOM 725 O O . TRP A 1 94 ? 8.597 -8.597 -1.188 1.00 85.62 94 TRP A O 1
ATOM 735 N N . LEU A 1 95 ? 9.890 -6.804 -0.849 1.00 77.31 95 LEU A N 1
ATOM 736 C CA . LEU A 1 95 ? 11.123 -7.470 -1.252 1.00 77.31 95 LEU A CA 1
ATOM 737 C C . LEU A 1 95 ? 11.676 -8.302 -0.085 1.00 77.31 95 LEU A C 1
ATOM 739 O O . LEU A 1 95 ? 12.517 -7.837 0.685 1.00 77.31 95 LEU A O 1
ATOM 743 N N . ARG A 1 96 ? 11.195 -9.540 0.073 1.00 68.69 96 ARG A N 1
ATOM 744 C CA . ARG A 1 96 ? 11.669 -10.445 1.134 1.00 68.69 96 ARG A CA 1
ATOM 745 C C . ARG A 1 96 ? 12.961 -11.156 0.754 1.00 68.69 96 ARG A C 1
ATOM 747 O O . ARG A 1 96 ? 13.138 -11.592 -0.378 1.00 68.69 96 ARG A O 1
ATOM 754 N N . ARG A 1 97 ? 13.855 -11.318 1.731 1.00 57.62 97 ARG A N 1
ATOM 755 C CA . ARG A 1 97 ? 15.089 -12.094 1.578 1.00 57.62 97 ARG A CA 1
ATOM 756 C C . ARG A 1 97 ? 14.766 -13.590 1.611 1.00 57.62 97 ARG A C 1
ATOM 758 O O . ARG A 1 97 ? 14.244 -14.080 2.608 1.00 57.62 97 ARG A O 1
ATOM 765 N N . THR A 1 98 ? 15.127 -14.328 0.568 1.00 49.84 98 THR A N 1
ATOM 766 C CA . THR A 1 98 ? 15.004 -15.791 0.523 1.00 49.84 98 THR A CA 1
ATOM 767 C C . THR A 1 98 ? 16.345 -16.432 0.911 1.00 49.84 98 THR A C 1
ATOM 769 O O . THR A 1 98 ? 17.245 -16.513 0.081 1.00 49.84 98 THR A O 1
ATOM 772 N N . GLY A 1 99 ? 16.521 -16.862 2.171 1.00 45.69 99 GLY A N 1
ATOM 773 C CA . GLY A 1 99 ? 17.644 -17.733 2.577 1.00 45.69 99 GLY A CA 1
ATOM 774 C C . GLY A 1 99 ? 18.428 -17.364 3.852 1.00 45.69 99 GLY A C 1
ATOM 775 O O . GLY A 1 99 ? 18.345 -16.255 4.392 1.00 45.69 99 GLY A O 1
ATOM 776 N N . LEU A 1 100 ? 19.212 -18.348 4.325 1.00 43.75 100 LEU A N 1
ATOM 777 C CA . LEU A 1 100 ? 19.992 -18.354 5.580 1.00 43.75 100 LEU A CA 1
ATOM 778 C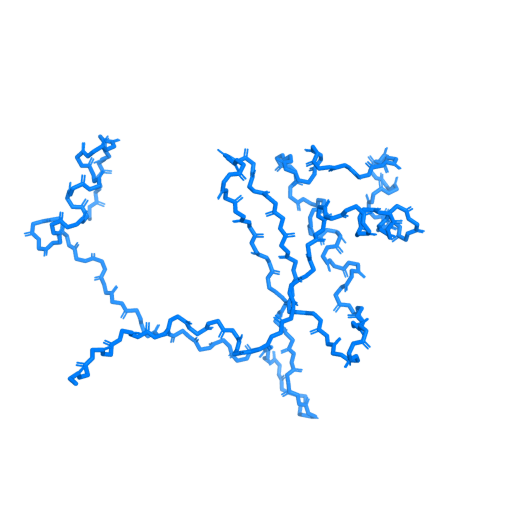 C . LEU A 1 100 ? 21.309 -17.550 5.516 1.00 43.75 100 LEU A C 1
ATOM 780 O O . LEU A 1 100 ? 21.967 -17.362 6.537 1.00 43.75 100 LEU A O 1
ATOM 784 N N . ALA A 1 101 ? 21.688 -17.035 4.345 1.00 39.72 101 ALA A N 1
ATOM 785 C CA . ALA A 1 101 ? 22.849 -16.166 4.200 1.00 39.72 101 ALA A CA 1
ATOM 786 C C . ALA A 1 101 ? 22.471 -14.711 4.523 1.00 39.72 101 ALA A C 1
ATOM 788 O O . ALA A 1 101 ? 21.607 -14.113 3.884 1.00 39.72 101 ALA A O 1
ATOM 789 N N . HIS A 1 102 ? 23.136 -14.129 5.521 1.00 42.09 102 HIS A N 1
ATOM 790 C CA . HIS A 1 102 ? 23.157 -12.687 5.766 1.00 42.09 102 HIS A CA 1
ATOM 791 C C . HIS A 1 102 ? 23.969 -11.968 4.678 1.00 42.09 102 HIS A C 1
ATOM 793 O O . HIS A 1 102 ? 25.045 -11.441 4.940 1.00 42.09 102 HIS A O 1
ATOM 799 N N . THR A 1 103 ? 23.465 -11.945 3.446 1.00 39.56 103 THR A N 1
ATOM 800 C CA . THR A 1 103 ? 23.927 -11.000 2.426 1.00 39.56 103 THR A CA 1
ATOM 801 C C . THR A 1 103 ? 22.870 -9.912 2.257 1.00 39.56 103 THR A C 1
ATOM 803 O O . THR A 1 103 ? 21.667 -10.147 2.351 1.00 39.56 103 THR A O 1
ATOM 806 N N . SER A 1 104 ? 23.337 -8.679 2.118 1.00 40.19 104 SER A N 1
ATOM 807 C CA . SER A 1 104 ? 22.616 -7.410 2.264 1.00 40.19 104 SER A CA 1
ATOM 808 C C . SER A 1 104 ? 21.553 -7.096 1.200 1.00 40.19 104 SER A C 1
ATOM 810 O O . SER A 1 104 ? 21.099 -5.957 1.140 1.00 40.19 104 SER A O 1
ATOM 812 N N . ASN A 1 105 ? 21.138 -8.052 0.366 1.00 40.34 105 ASN A N 1
ATOM 813 C CA . ASN A 1 105 ? 20.291 -7.782 -0.798 1.00 40.34 105 ASN A CA 1
ATOM 814 C C . ASN A 1 105 ? 18.975 -8.576 -0.693 1.00 40.34 105 ASN A C 1
ATOM 816 O O . ASN A 1 105 ? 18.999 -9.785 -0.472 1.00 40.34 105 ASN A O 1
ATOM 820 N N . GLY A 1 106 ? 17.838 -7.869 -0.784 1.00 44.62 106 GLY A N 1
ATOM 821 C CA . GLY A 1 106 ? 16.469 -8.406 -0.718 1.00 44.62 106 GLY A CA 1
ATOM 822 C C . GLY A 1 106 ? 16.099 -9.329 -1.889 1.00 44.62 106 GLY A C 1
ATOM 823 O O . GLY A 1 106 ? 16.982 -9.878 -2.541 1.00 44.62 106 GLY A O 1
ATOM 824 N N . LEU A 1 107 ? 14.792 -9.528 -2.123 1.00 45.94 107 LEU A N 1
ATOM 825 C CA . LEU A 1 107 ? 14.238 -10.358 -3.210 1.00 45.94 107 LEU A CA 1
ATOM 826 C C . LEU A 1 107 ? 15.058 -10.188 -4.498 1.00 45.94 107 LEU A C 1
ATOM 828 O O . LEU A 1 107 ? 15.281 -9.057 -4.931 1.00 45.94 107 LEU A O 1
ATOM 832 N N . VAL A 1 108 ? 15.502 -11.295 -5.102 1.00 47.72 108 VAL A N 1
ATOM 833 C CA . VAL A 1 108 ? 16.166 -11.255 -6.411 1.00 47.72 108 VAL A CA 1
ATOM 834 C C . VAL A 1 108 ? 15.100 -10.904 -7.442 1.00 47.72 108 VAL A C 1
ATOM 836 O O . VAL A 1 108 ? 14.430 -11.771 -7.995 1.00 47.72 108 VAL A O 1
ATOM 839 N N . THR A 1 109 ? 14.894 -9.610 -7.654 1.00 47.28 109 THR A N 1
ATOM 840 C CA . THR A 1 109 ? 14.060 -9.103 -8.736 1.00 47.28 109 THR A CA 1
ATOM 841 C C . THR A 1 109 ? 14.855 -9.269 -10.021 1.00 47.28 109 THR A C 1
ATOM 843 O O . THR A 1 109 ? 15.812 -8.532 -10.260 1.00 47.28 109 THR A O 1
ATOM 846 N N . SER A 1 110 ? 14.495 -10.263 -10.828 1.00 50.03 110 SER A N 1
ATOM 847 C CA . SER A 1 110 ? 14.937 -10.320 -12.216 1.00 50.03 110 SER A CA 1
ATOM 848 C C . SER A 1 110 ? 13.916 -9.552 -13.033 1.00 50.03 110 SER A C 1
ATOM 850 O O . SER A 1 110 ? 12.739 -9.903 -13.009 1.00 50.03 110 SER A O 1
ATOM 852 N N . ALA A 1 111 ? 14.355 -8.515 -13.730 1.00 56.66 111 ALA A N 1
ATOM 853 C CA . ALA A 1 111 ? 13.615 -7.967 -14.852 1.00 56.66 111 ALA A CA 1
ATOM 854 C C . ALA A 1 111 ? 14.286 -8.470 -16.128 1.00 56.66 111 ALA A C 1
ATOM 856 O O . ALA A 1 111 ? 15.504 -8.679 -16.146 1.00 56.66 111 ALA A O 1
ATOM 857 N N . ASP A 1 112 ? 13.512 -8.634 -17.195 1.00 65.62 112 ASP A N 1
ATOM 858 C CA . ASP A 1 112 ? 14.109 -8.688 -18.523 1.00 65.62 112 ASP A CA 1
ATOM 859 C C . ASP A 1 112 ? 14.930 -7.405 -18.744 1.00 65.62 112 ASP A C 1
ATOM 861 O O . ASP A 1 112 ? 14.604 -6.363 -18.164 1.00 65.62 112 ASP A O 1
ATOM 865 N N . PRO A 1 113 ? 15.976 -7.426 -19.589 1.00 76.12 113 PRO A N 1
ATOM 866 C CA . PRO A 1 113 ? 16.795 -6.240 -19.867 1.00 76.12 113 PRO A CA 1
ATOM 867 C C . PRO A 1 113 ? 15.992 -5.049 -20.422 1.00 76.12 113 PRO A C 1
ATOM 869 O O . PRO A 1 113 ? 16.532 -3.954 -20.568 1.00 76.12 113 PRO A O 1
ATOM 872 N N . GLY A 1 114 ? 14.707 -5.257 -20.714 1.00 76.38 114 GLY A N 1
ATOM 873 C CA . GLY A 1 114 ? 13.850 -4.315 -21.393 1.00 76.38 114 GLY A CA 1
ATOM 874 C C . GLY A 1 114 ? 14.223 -4.218 -22.865 1.00 76.38 114 GLY A C 1
ATOM 875 O O . GLY A 1 114 ? 15.198 -4.799 -23.345 1.00 76.38 114 GLY A O 1
ATOM 876 N N . VAL A 1 115 ? 13.412 -3.467 -23.593 1.00 80.12 115 VAL A N 1
ATOM 877 C CA . VAL A 1 115 ? 13.729 -3.026 -24.946 1.00 80.12 115 VAL A CA 1
ATOM 878 C C . VAL A 1 115 ? 13.571 -1.517 -24.944 1.00 80.12 115 VAL A C 1
ATOM 880 O O . VAL A 1 115 ? 12.652 -0.988 -24.315 1.00 80.12 115 VAL A O 1
ATOM 883 N N . GLU A 1 116 ? 14.482 -0.822 -25.617 1.00 84.50 116 GLU A N 1
ATOM 884 C CA . GLU A 1 116 ? 14.346 0.613 -25.828 1.00 84.50 116 GLU A CA 1
ATOM 885 C C . GLU A 1 116 ? 12.992 0.915 -26.484 1.00 84.50 116 GLU A C 1
ATOM 887 O O . GLU A 1 116 ? 12.603 0.289 -27.476 1.00 84.50 116 GLU A O 1
ATOM 892 N N . VAL A 1 117 ? 12.262 1.882 -25.929 1.00 84.00 117 VAL A N 1
ATOM 893 C CA . VAL A 1 117 ? 11.033 2.372 -26.552 1.00 84.00 117 VAL A CA 1
ATOM 894 C C . VAL A 1 117 ? 11.437 3.205 -27.762 1.00 84.00 117 VAL A C 1
ATOM 896 O O . VAL A 1 117 ? 11.804 4.369 -27.634 1.00 84.00 117 VAL A O 1
ATOM 899 N N . LEU A 1 118 ? 11.389 2.583 -28.941 1.00 90.50 118 LEU A N 1
ATOM 900 C CA . LEU A 1 118 ? 11.795 3.233 -30.183 1.00 90.50 118 LEU A CA 1
ATOM 901 C C . LEU A 1 118 ? 10.900 4.445 -30.509 1.00 90.50 118 LEU A C 1
ATOM 903 O O . LEU A 1 118 ? 9.704 4.425 -30.186 1.00 90.50 118 LEU A O 1
ATOM 907 N N . PRO A 1 119 ? 11.440 5.465 -31.206 1.00 89.19 119 PRO A N 1
ATOM 908 C CA . PRO A 1 119 ? 10.689 6.657 -31.580 1.00 89.19 119 PRO A CA 1
ATOM 909 C C . PRO A 1 119 ? 9.450 6.347 -32.437 1.00 89.19 119 PRO A C 1
ATOM 911 O O . PRO A 1 119 ? 9.433 5.344 -33.159 1.00 89.19 119 PRO A O 1
ATOM 914 N N . PRO A 1 120 ? 8.440 7.237 -32.465 1.00 87.50 120 PRO A N 1
ATOM 915 C CA . PRO A 1 120 ? 7.161 6.986 -33.129 1.00 87.50 120 PRO A CA 1
ATOM 916 C C . PRO A 1 120 ? 7.246 6.620 -34.625 1.00 87.50 120 PRO A C 1
ATOM 918 O O . PRO A 1 120 ? 6.468 5.767 -35.052 1.00 87.50 120 PRO A O 1
ATOM 921 N N . PRO A 1 121 ? 8.202 7.146 -35.430 1.00 87.56 121 PRO A N 1
ATOM 922 C CA . PRO A 1 121 ? 8.379 6.707 -36.819 1.00 87.56 121 PRO A CA 1
ATOM 92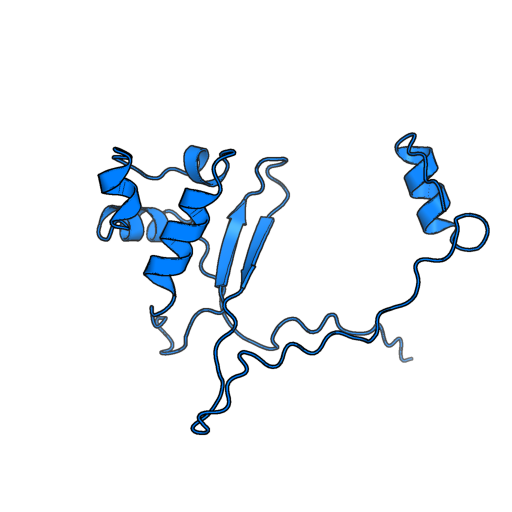3 C C . PRO A 1 121 ? 8.694 5.212 -36.978 1.00 87.56 121 PRO A C 1
ATOM 925 O O . PRO A 1 121 ? 8.428 4.642 -38.031 1.00 87.56 121 PRO A O 1
ATOM 928 N N . ILE A 1 122 ? 9.279 4.591 -35.950 1.00 91.56 122 ILE A N 1
ATOM 929 C CA . ILE A 1 122 ? 9.697 3.182 -35.936 1.00 91.56 122 ILE A CA 1
ATOM 930 C C . ILE A 1 122 ? 8.764 2.348 -35.033 1.00 91.56 122 ILE A C 1
ATOM 932 O O . ILE A 1 122 ? 8.656 1.136 -35.201 1.00 91.56 122 ILE A O 1
ATOM 936 N N . ASN A 1 123 ? 8.032 2.993 -34.118 1.00 90.75 123 ASN A N 1
ATOM 937 C CA . ASN A 1 123 ? 7.063 2.381 -33.213 1.00 90.75 123 ASN A CA 1
ATOM 938 C C . ASN A 1 123 ? 5.630 2.891 -33.494 1.00 90.75 123 ASN A C 1
ATOM 940 O O . ASN A 1 123 ? 5.164 3.838 -32.850 1.00 90.75 123 ASN A O 1
ATOM 944 N N . PRO A 1 124 ? 4.890 2.262 -34.430 1.00 91.81 124 PRO A N 1
ATOM 945 C CA . PRO A 1 124 ? 3.554 2.719 -34.815 1.00 91.81 124 PRO A CA 1
ATOM 946 C C . PRO A 1 124 ? 2.522 2.590 -33.685 1.00 91.81 124 PRO A C 1
ATOM 948 O O . PRO A 1 124 ? 1.562 3.357 -33.649 1.00 91.81 124 PRO A O 1
ATOM 951 N N . ALA A 1 125 ? 2.720 1.660 -32.742 1.00 90.19 125 ALA A N 1
ATOM 952 C CA . ALA A 1 125 ? 1.856 1.525 -31.572 1.00 90.19 125 ALA A CA 1
ATOM 953 C C . ALA A 1 125 ? 1.980 2.748 -30.651 1.00 90.19 125 ALA A C 1
ATOM 955 O O . ALA A 1 125 ? 0.969 3.303 -30.220 1.00 90.19 125 ALA A O 1
ATOM 956 N N . LEU A 1 126 ? 3.208 3.227 -30.423 1.00 88.12 126 LEU A N 1
ATOM 957 C CA . LEU A 1 126 ? 3.438 4.473 -29.696 1.00 88.12 126 LEU A CA 1
ATOM 958 C C . LEU A 1 126 ? 2.832 5.671 -30.442 1.00 88.12 126 LEU A C 1
ATOM 960 O O . LEU A 1 126 ? 2.124 6.463 -29.828 1.00 88.12 126 LEU A O 1
ATOM 964 N N . GLN A 1 127 ? 3.030 5.776 -31.762 1.00 92.00 127 GLN A N 1
ATOM 965 C CA . GLN A 1 127 ? 2.425 6.845 -32.571 1.00 92.00 127 GLN A CA 1
ATOM 966 C C . GLN A 1 127 ? 0.891 6.872 -32.454 1.00 92.00 127 GLN A C 1
ATOM 968 O O . GLN A 1 127 ? 0.301 7.951 -32.354 1.00 92.00 127 GLN A O 1
ATOM 973 N N . ALA A 1 128 ? 0.243 5.703 -32.449 1.00 91.38 128 ALA A N 1
ATOM 974 C CA . ALA A 1 128 ? -1.205 5.592 -32.305 1.00 91.38 128 ALA A CA 1
ATOM 975 C C . ALA A 1 128 ? -1.688 6.116 -30.944 1.00 91.38 128 ALA A C 1
ATOM 977 O O . ALA A 1 128 ? -2.643 6.888 -30.902 1.00 91.38 128 ALA A O 1
ATOM 978 N N . ILE A 1 129 ? -0.997 5.765 -29.853 1.00 92.00 129 ILE A N 1
ATOM 979 C CA . ILE A 1 129 ? -1.305 6.260 -28.502 1.00 92.00 129 ILE A CA 1
ATOM 980 C C . ILE A 1 129 ? -1.105 7.778 -28.423 1.00 92.00 129 ILE A C 1
ATOM 982 O O . ILE A 1 129 ? -1.996 8.486 -27.960 1.00 92.00 129 ILE A O 1
ATOM 986 N N . LEU A 1 130 ? 0.026 8.293 -28.917 1.00 92.38 130 LEU A N 1
ATOM 987 C CA . LEU A 1 130 ? 0.304 9.733 -28.894 1.00 92.38 130 LEU A CA 1
ATOM 988 C C . LEU A 1 130 ? -0.768 10.529 -29.642 1.00 92.38 130 LEU A C 1
ATOM 990 O O . LEU A 1 130 ? -1.229 11.554 -29.154 1.00 92.38 130 LEU A O 1
ATOM 994 N N . THR A 1 131 ? -1.213 10.016 -30.790 1.00 93.06 131 THR A N 1
ATOM 995 C CA . THR A 1 131 ? -2.268 10.650 -31.592 1.00 93.06 131 THR A CA 1
ATOM 996 C C . THR A 1 131 ? -3.634 10.554 -30.911 1.00 93.06 131 THR A C 1
ATOM 998 O O . THR A 1 131 ? -4.378 11.529 -30.893 1.00 93.06 131 THR A O 1
ATOM 1001 N N . ALA A 1 132 ? -3.974 9.395 -30.339 1.00 94.25 132 ALA A N 1
ATOM 1002 C CA . ALA A 1 132 ? -5.271 9.170 -29.703 1.00 94.25 132 ALA A CA 1
ATOM 1003 C C . ALA A 1 132 ? -5.499 10.064 -28.475 1.00 94.25 132 ALA A C 1
ATOM 1005 O O . ALA A 1 132 ? -6.638 10.433 -28.194 1.00 94.25 132 ALA A O 1
ATOM 1006 N N . TYR A 1 133 ? -4.425 10.409 -27.763 1.00 91.50 133 TYR A N 1
ATOM 1007 C CA . TYR A 1 133 ? -4.478 11.181 -26.521 1.00 91.50 133 TYR A CA 1
ATOM 1008 C C . TYR A 1 133 ? -3.884 12.593 -26.634 1.00 91.50 133 TYR A C 1
ATOM 1010 O O . TYR A 1 133 ? -3.723 13.250 -25.610 1.00 91.50 133 TYR A O 1
ATOM 1018 N N . ASP A 1 134 ? -3.568 13.058 -27.849 1.00 91.50 134 ASP A N 1
ATOM 1019 C CA . ASP A 1 134 ? -2.957 14.374 -28.117 1.00 91.50 134 ASP A CA 1
ATOM 1020 C C . ASP A 1 134 ? -1.699 14.646 -27.264 1.00 91.50 134 ASP A C 1
ATOM 1022 O O . ASP A 1 134 ? -1.502 15.710 -26.675 1.00 91.50 134 ASP A O 1
ATOM 1026 N N . LEU A 1 135 ? -0.844 13.627 -27.149 1.00 88.62 135 LEU A N 1
ATOM 1027 C CA . LEU A 1 135 ? 0.377 13.673 -26.350 1.00 88.62 135 LEU A CA 1
ATOM 1028 C C . LEU A 1 135 ? 1.574 14.048 -27.224 1.00 88.62 135 LEU A C 1
ATOM 1030 O O . LEU A 1 135 ? 1.764 13.519 -28.320 1.00 88.62 135 LEU A O 1
ATOM 1034 N N . THR A 1 136 ? 2.439 14.913 -26.697 1.00 85.06 136 THR A N 1
ATOM 1035 C CA . THR A 1 136 ? 3.710 15.279 -27.332 1.00 85.06 136 THR A CA 1
ATOM 1036 C C . THR A 1 136 ? 4.877 14.701 -26.542 1.00 85.06 136 THR A C 1
ATOM 1038 O O . THR A 1 136 ? 4.846 14.642 -25.314 1.00 85.06 136 THR A O 1
ATOM 1041 N N . VAL A 1 137 ? 5.913 14.255 -27.253 1.00 79.25 137 VAL A N 1
ATOM 1042 C CA . VAL A 1 137 ? 7.132 13.707 -26.647 1.00 79.25 137 VAL A CA 1
ATOM 1043 C C . VAL A 1 137 ? 8.328 14.413 -27.267 1.00 79.25 137 VAL A C 1
ATOM 1045 O O . VAL A 1 137 ? 8.451 14.453 -28.493 1.00 79.25 137 VAL A O 1
ATOM 1048 N N . SER A 1 138 ? 9.194 14.982 -26.430 1.00 70.88 138 SER A N 1
ATOM 1049 C CA . SER A 1 138 ? 10.526 15.434 -26.831 1.00 70.88 138 SER A CA 1
ATOM 1050 C C . SER A 1 138 ? 11.518 14.311 -26.553 1.00 70.88 138 SER A C 1
ATOM 1052 O O . SER A 1 138 ? 11.567 13.824 -25.423 1.00 70.88 138 SER A O 1
ATOM 1054 N N . TRP A 1 139 ? 12.271 13.915 -27.572 1.00 64.25 139 TRP A N 1
ATOM 1055 C CA . TRP A 1 139 ? 13.313 12.892 -27.491 1.00 64.25 139 TRP A CA 1
ATOM 1056 C C . TRP A 1 139 ? 14.671 13.534 -27.230 1.00 64.25 139 TRP A C 1
ATOM 1058 O O . TRP A 1 139 ? 14.924 14.603 -27.835 1.00 64.25 139 TRP A O 1
#